Protein AF-A0A2V8A315-F1 (afdb_monomer)

Sequence (96 aa):
MRRAIAPLERRVAIEHILDVPPIRLTTVPGFDAAVFPYTTDIPFLSKWGEPLLFGPGSIHAAHTADEFVSIAELHAAADHYVTIARQLLASQPRQP

Structure (mmCIF, N/CA/C/O backbone):
data_AF-A0A2V8A315-F1
#
_entry.id   AF-A0A2V8A315-F1
#
loop_
_atom_site.group_PDB
_atom_site.id
_atom_site.type_symbol
_atom_site.label_atom_id
_atom_site.label_alt_id
_atom_site.label_comp_id
_atom_site.label_asym_id
_atom_site.label_entity_id
_atom_site.label_seq_id
_atom_site.pdbx_PDB_ins_code
_atom_site.Cartn_x
_atom_site.Cartn_y
_atom_site.Cartn_z
_atom_site.occupancy
_atom_site.B_iso_or_equiv
_atom_site.auth_seq_id
_atom_site.auth_comp_id
_atom_site.auth_asym_id
_atom_site.auth_atom_id
_atom_site.pdbx_PDB_model_num
ATOM 1 N N . MET A 1 1 ? 13.839 -10.727 -12.157 1.00 76.25 1 MET A N 1
ATOM 2 C CA . MET A 1 1 ? 14.319 -9.818 -13.221 1.00 76.25 1 MET A CA 1
ATOM 3 C C . MET A 1 1 ? 15.755 -10.107 -13.665 1.00 76.25 1 MET A C 1
ATOM 5 O O . MET A 1 1 ? 15.914 -10.563 -14.786 1.00 76.25 1 MET A O 1
ATOM 9 N N . ARG A 1 2 ? 16.789 -9.949 -12.815 1.00 82.50 2 ARG A N 1
ATOM 10 C CA . ARG A 1 2 ? 18.215 -10.114 -13.211 1.00 82.50 2 ARG A CA 1
ATOM 11 C C . ARG A 1 2 ? 18.522 -11.392 -14.001 1.00 82.50 2 ARG A C 1
ATOM 13 O O . ARG A 1 2 ? 19.085 -11.330 -15.083 1.00 82.50 2 ARG A O 1
ATOM 20 N N . ARG A 1 3 ? 18.057 -12.553 -13.524 1.00 86.62 3 ARG A N 1
ATOM 21 C CA . ARG A 1 3 ? 18.246 -13.829 -14.238 1.00 86.62 3 ARG A CA 1
ATOM 22 C C . ARG A 1 3 ? 17.627 -13.836 -15.646 1.00 86.62 3 ARG A C 1
ATOM 24 O O . ARG A 1 3 ? 18.180 -14.466 -16.535 1.00 86.62 3 ARG A O 1
ATOM 31 N N . ALA A 1 4 ? 16.497 -13.157 -15.844 1.00 87.81 4 ALA A N 1
ATOM 32 C CA . ALA A 1 4 ? 15.800 -13.129 -17.129 1.00 87.81 4 ALA A CA 1
ATOM 33 C C . ALA A 1 4 ? 16.518 -12.253 -18.169 1.00 87.81 4 ALA A C 1
ATOM 35 O O . ALA A 1 4 ? 16.469 -12.565 -19.354 1.00 87.81 4 ALA A O 1
ATOM 36 N N . ILE A 1 5 ? 17.204 -11.191 -17.733 1.00 90.25 5 ILE A N 1
ATOM 37 C CA . ILE A 1 5 ? 17.907 -10.259 -18.629 1.00 90.25 5 ILE A CA 1
ATOM 38 C C . ILE A 1 5 ? 19.384 -10.615 -18.850 1.00 90.25 5 ILE A C 1
ATOM 40 O O . ILE A 1 5 ? 19.982 -10.116 -19.797 1.00 90.25 5 ILE A O 1
ATOM 44 N N . ALA A 1 6 ? 19.954 -11.522 -18.048 1.00 91.56 6 ALA A N 1
ATOM 45 C CA . ALA A 1 6 ? 21.355 -11.945 -18.145 1.00 91.56 6 ALA A CA 1
ATOM 46 C C . ALA A 1 6 ? 21.818 -12.349 -19.568 1.00 91.56 6 ALA A C 1
ATOM 48 O O . ALA A 1 6 ? 22.934 -12.005 -19.955 1.00 91.56 6 ALA A O 1
ATOM 49 N N . PRO A 1 7 ? 21.004 -13.023 -20.414 1.00 94.44 7 PRO A N 1
ATOM 50 C CA . PRO A 1 7 ? 21.417 -13.335 -21.787 1.00 94.44 7 PRO A CA 1
ATOM 51 C C . PRO A 1 7 ? 21.655 -12.101 -22.675 1.00 94.44 7 PRO A C 1
ATOM 53 O O . PRO A 1 7 ? 22.392 -12.189 -23.660 1.00 94.44 7 PRO A O 1
ATOM 56 N N . LEU A 1 8 ? 21.029 -10.965 -22.352 1.00 93.19 8 LEU A N 1
ATOM 57 C CA . LEU A 1 8 ? 21.098 -9.728 -23.135 1.00 93.19 8 LEU A CA 1
ATOM 58 C C . LEU A 1 8 ? 22.363 -8.913 -22.839 1.00 93.19 8 LEU A C 1
ATOM 60 O O . LEU A 1 8 ? 22.811 -8.171 -23.710 1.00 93.19 8 LEU A O 1
ATOM 64 N N . GLU A 1 9 ? 22.987 -9.104 -21.674 1.00 92.38 9 GLU A N 1
ATOM 65 C CA . GLU A 1 9 ? 24.173 -8.355 -21.215 1.00 92.38 9 GLU A CA 1
ATOM 66 C C . GLU A 1 9 ? 25.376 -8.474 -22.167 1.00 92.38 9 GLU A C 1
ATOM 68 O O . GLU A 1 9 ? 26.251 -7.617 -22.192 1.00 92.38 9 GLU A O 1
ATOM 73 N N . ARG A 1 10 ? 25.419 -9.520 -23.004 1.00 94.19 10 ARG A N 1
ATOM 74 C CA . ARG A 1 10 ? 26.467 -9.695 -24.028 1.00 94.19 10 ARG A CA 1
ATOM 75 C C . ARG A 1 10 ? 26.278 -8.813 -25.264 1.00 94.19 10 ARG A C 1
ATOM 77 O O . ARG A 1 10 ? 27.178 -8.746 -26.095 1.00 94.19 10 ARG A O 1
ATOM 84 N N . ARG A 1 11 ? 25.089 -8.235 -25.447 1.00 96.44 11 ARG A N 1
ATOM 85 C CA . ARG A 1 11 ? 24.691 -7.505 -26.664 1.00 96.44 11 ARG A CA 1
ATOM 86 C C . ARG A 1 11 ? 24.409 -6.033 -26.413 1.00 96.44 11 ARG A C 1
ATOM 88 O O . ARG A 1 11 ? 24.510 -5.241 -27.343 1.00 96.44 11 ARG A O 1
ATOM 95 N N . VAL A 1 12 ? 24.031 -5.681 -25.191 1.00 95.94 12 VAL A N 1
ATOM 96 C CA . VAL A 1 12 ? 23.691 -4.315 -24.799 1.00 95.94 12 VAL A CA 1
ATOM 97 C C . VAL A 1 12 ? 24.331 -3.996 -23.455 1.00 95.94 12 VAL A C 1
ATOM 99 O O . VAL A 1 12 ? 24.468 -4.876 -22.607 1.00 95.94 12 VAL A O 1
ATOM 102 N N . ALA A 1 13 ? 24.703 -2.733 -23.254 1.00 93.06 13 ALA A N 1
ATOM 103 C CA . ALA A 1 13 ? 25.054 -2.241 -21.929 1.00 93.06 13 ALA A CA 1
ATOM 104 C C . ALA A 1 13 ? 23.766 -2.053 -21.115 1.00 93.06 13 ALA A C 1
ATOM 106 O O . ALA A 1 13 ? 22.821 -1.422 -21.589 1.00 93.06 13 ALA A O 1
ATOM 107 N N . ILE A 1 14 ? 23.727 -2.615 -19.906 1.00 91.00 14 ILE A N 1
ATOM 108 C CA . ILE A 1 14 ? 22.601 -2.484 -18.978 1.00 91.00 14 ILE A CA 1
ATOM 109 C C . ILE A 1 14 ? 23.097 -1.740 -17.744 1.00 91.00 14 ILE A C 1
ATOM 111 O O . ILE A 1 14 ? 23.979 -2.222 -17.036 1.00 91.00 14 ILE A O 1
ATOM 115 N N . GLU A 1 15 ? 22.504 -0.583 -17.472 1.00 91.62 15 GLU A N 1
ATOM 116 C CA . GLU A 1 15 ? 22.711 0.156 -16.231 1.00 91.62 15 GLU A CA 1
ATOM 117 C C . GLU A 1 15 ? 21.488 -0.024 -15.325 1.00 91.62 15 GLU A C 1
ATOM 119 O O . GLU A 1 15 ? 20.354 0.270 -15.704 1.00 91.62 15 GLU A O 1
ATOM 124 N N . HIS A 1 16 ? 21.711 -0.543 -14.119 1.00 87.38 16 HIS A N 1
ATOM 125 C CA . HIS A 1 16 ? 20.656 -0.725 -13.127 1.00 87.38 16 HIS A CA 1
ATOM 126 C C . HIS A 1 16 ? 20.544 0.517 -12.244 1.00 87.38 16 HIS A C 1
ATOM 128 O O . HIS A 1 16 ? 21.335 0.682 -11.321 1.00 87.38 16 HIS A O 1
ATOM 134 N N . ILE A 1 17 ? 19.536 1.351 -12.500 1.00 91.31 17 ILE A N 1
ATOM 135 C CA . ILE A 1 17 ? 19.329 2.599 -11.750 1.00 91.31 17 ILE A CA 1
ATOM 136 C C . ILE A 1 17 ? 18.678 2.355 -10.380 1.00 91.31 17 ILE A C 1
ATOM 138 O O . ILE A 1 17 ? 19.062 2.969 -9.390 1.00 91.31 17 ILE A O 1
ATOM 142 N N . LEU A 1 18 ? 17.701 1.446 -10.304 1.00 89.50 18 LEU A N 1
ATOM 143 C CA . LEU A 1 18 ? 16.972 1.136 -9.075 1.00 89.50 18 LEU A CA 1
ATOM 144 C C . LEU A 1 18 ? 16.585 -0.344 -9.050 1.00 89.50 18 LEU A C 1
ATOM 146 O O . LEU A 1 18 ? 16.125 -0.893 -10.051 1.00 89.50 18 LEU A O 1
ATOM 150 N N . ASP A 1 19 ? 16.759 -0.980 -7.895 1.00 89.31 19 ASP A N 1
ATOM 151 C CA . ASP A 1 19 ? 16.249 -2.319 -7.604 1.00 89.31 19 ASP A CA 1
ATOM 152 C C . ASP A 1 19 ? 15.451 -2.243 -6.302 1.00 89.31 19 ASP A C 1
ATOM 154 O O . ASP A 1 19 ? 15.994 -1.845 -5.271 1.00 89.31 19 ASP A O 1
ATOM 158 N N . VAL A 1 20 ? 14.159 -2.568 -6.364 1.00 92.75 20 VAL A N 1
ATOM 159 C CA . VAL A 1 20 ? 13.258 -2.536 -5.205 1.00 92.75 20 VAL A CA 1
ATOM 160 C C . VAL A 1 20 ? 13.140 -3.959 -4.664 1.00 92.75 20 VAL A C 1
ATOM 162 O O . VAL A 1 20 ? 12.527 -4.805 -5.324 1.00 92.75 20 VAL A O 1
ATOM 165 N N . PRO A 1 21 ? 13.734 -4.269 -3.498 1.00 91.88 21 PRO A N 1
ATOM 166 C CA . PRO A 1 21 ? 13.701 -5.624 -2.977 1.00 91.88 21 PRO A CA 1
ATOM 167 C C . PRO A 1 21 ? 12.292 -5.984 -2.480 1.00 91.88 21 PRO A C 1
ATOM 169 O O . PRO A 1 21 ? 11.560 -5.113 -2.003 1.00 91.88 21 PRO A O 1
ATOM 172 N N . PRO A 1 22 ? 11.900 -7.270 -2.547 1.00 93.62 22 PRO A N 1
ATOM 173 C CA . PRO A 1 22 ? 10.663 -7.723 -1.926 1.00 93.62 22 PRO A CA 1
ATOM 174 C C . PRO A 1 22 ? 10.743 -7.544 -0.407 1.00 93.62 22 PRO A C 1
ATOM 176 O O . PRO A 1 22 ? 11.799 -7.737 0.197 1.00 93.62 22 PRO A O 1
ATOM 179 N N . ILE A 1 23 ? 9.611 -7.231 0.218 1.00 94.38 23 ILE A N 1
ATOM 180 C CA . ILE A 1 23 ? 9.514 -7.038 1.664 1.00 94.38 23 ILE A CA 1
ATOM 181 C C . ILE A 1 23 ? 8.316 -7.796 2.232 1.00 94.38 23 ILE A C 1
ATOM 183 O O . ILE A 1 23 ? 7.265 -7.893 1.598 1.00 94.38 23 ILE A O 1
ATOM 187 N N . ARG A 1 24 ? 8.480 -8.348 3.437 1.00 94.56 24 ARG A N 1
ATOM 188 C CA . ARG A 1 24 ? 7.374 -8.877 4.238 1.00 94.56 24 ARG A CA 1
ATOM 189 C C . ARG A 1 24 ? 6.910 -7.774 5.178 1.00 94.56 24 ARG A C 1
ATOM 191 O O . ARG A 1 24 ? 7.704 -7.266 5.961 1.00 94.56 24 ARG A O 1
ATOM 198 N N . LEU A 1 25 ? 5.635 -7.426 5.071 1.00 95.56 25 LEU A N 1
ATOM 199 C CA . LEU A 1 25 ? 5.008 -6.383 5.869 1.00 95.56 25 LEU A CA 1
ATOM 200 C C . LEU A 1 25 ? 4.266 -6.978 7.063 1.00 95.56 25 LEU A C 1
ATOM 202 O O . LEU A 1 25 ? 3.895 -8.156 7.066 1.00 95.56 25 LEU A O 1
ATOM 206 N N . THR A 1 26 ? 4.049 -6.132 8.058 1.00 94.19 26 THR A N 1
ATOM 207 C CA . THR A 1 26 ? 3.314 -6.450 9.280 1.00 94.19 26 THR A CA 1
ATOM 208 C C . THR A 1 26 ? 1.834 -6.569 8.982 1.00 94.19 26 THR A C 1
ATOM 210 O O . THR A 1 26 ? 1.266 -5.755 8.256 1.00 94.19 26 THR A O 1
ATOM 213 N N . THR A 1 27 ? 1.203 -7.583 9.565 1.00 94.69 27 THR A N 1
ATOM 214 C CA . THR A 1 27 ? -0.237 -7.821 9.461 1.00 94.69 27 THR A CA 1
ATOM 215 C C . THR A 1 27 ? -0.925 -7.453 10.763 1.00 94.69 27 THR A C 1
ATOM 217 O O . THR A 1 27 ? -0.377 -7.692 11.839 1.00 94.69 27 THR A O 1
ATOM 220 N N . VAL A 1 28 ? -2.152 -6.953 10.671 1.00 95.06 28 VAL A N 1
ATOM 221 C CA . VAL A 1 28 ? -2.959 -6.568 11.831 1.00 95.06 28 VAL A CA 1
ATOM 222 C C . VAL A 1 28 ? -4.164 -7.509 11.938 1.00 95.06 28 VAL A C 1
ATOM 224 O O . VAL A 1 28 ? -4.874 -7.680 10.946 1.00 95.06 28 VAL A O 1
ATOM 227 N N . PRO A 1 29 ? -4.416 -8.147 13.099 1.00 94.62 29 PRO A N 1
ATOM 228 C CA . PRO A 1 29 ? -5.566 -9.031 13.268 1.00 94.62 29 PRO A CA 1
ATOM 229 C C . PRO A 1 29 ? -6.899 -8.340 12.948 1.00 94.62 29 PRO A C 1
ATOM 231 O O . PRO A 1 29 ? -7.161 -7.229 13.402 1.00 94.62 29 PRO A O 1
ATOM 234 N N . GLY A 1 30 ? -7.763 -9.031 12.202 1.00 95.06 30 GLY A N 1
ATOM 235 C CA . GLY A 1 30 ? -9.059 -8.500 11.767 1.00 95.06 30 GLY A CA 1
ATOM 236 C C . GLY A 1 30 ? -9.025 -7.732 10.442 1.00 95.06 30 GLY A C 1
ATOM 237 O O . GLY A 1 30 ? -10.077 -7.285 9.999 1.00 95.06 30 GLY A O 1
ATOM 238 N N . PHE A 1 31 ? -7.858 -7.618 9.800 1.00 95.94 31 PHE A N 1
ATOM 239 C CA . PHE A 1 31 ? -7.711 -7.086 8.446 1.00 95.94 31 PHE A CA 1
ATOM 240 C C . PHE A 1 31 ? -7.261 -8.179 7.478 1.00 95.94 31 PHE A C 1
ATOM 242 O O . PHE A 1 31 ? -6.416 -9.013 7.815 1.00 95.94 31 PHE A O 1
ATOM 249 N N . ASP A 1 32 ? -7.803 -8.143 6.263 1.00 94.25 32 ASP A N 1
ATOM 250 C CA . ASP A 1 32 ? -7.371 -9.031 5.189 1.00 94.25 32 ASP A CA 1
ATOM 251 C C . ASP A 1 32 ? -5.947 -8.686 4.737 1.00 94.25 32 ASP A C 1
ATOM 253 O O . ASP A 1 32 ? -5.547 -7.521 4.672 1.00 94.25 32 ASP A O 1
ATOM 257 N N . ALA A 1 33 ? -5.176 -9.719 4.400 1.00 95.69 33 ALA A N 1
ATOM 258 C CA . ALA A 1 33 ? -3.817 -9.587 3.896 1.00 95.69 33 ALA A CA 1
ATOM 259 C C . ALA A 1 33 ? -3.640 -10.407 2.618 1.00 95.69 33 ALA A C 1
ATOM 261 O O . ALA A 1 33 ? -4.164 -11.514 2.486 1.00 95.69 33 ALA A O 1
ATOM 262 N N . ALA A 1 34 ? -2.851 -9.878 1.689 1.00 94.44 34 ALA A N 1
ATOM 263 C CA . ALA A 1 34 ? -2.539 -10.524 0.423 1.00 94.44 34 ALA A CA 1
ATOM 264 C C . ALA A 1 34 ? -1.08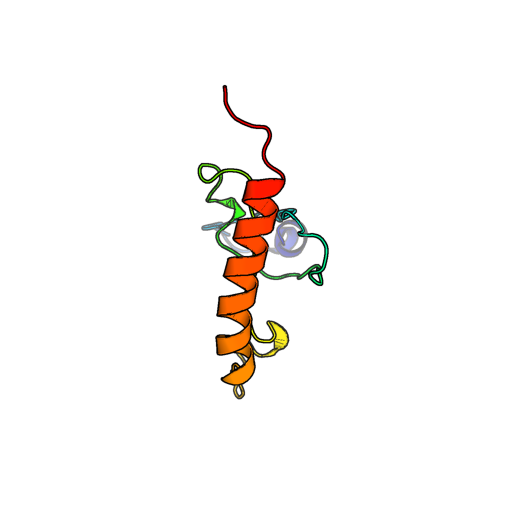3 -10.257 0.021 1.00 94.44 34 ALA A C 1
ATOM 266 O O . ALA A 1 34 ? -0.424 -9.356 0.541 1.00 94.44 34 ALA A O 1
ATOM 267 N N . VAL A 1 35 ? -0.575 -11.066 -0.909 1.00 95.38 35 VAL A N 1
ATOM 268 C CA . VAL A 1 35 ? 0.752 -10.894 -1.509 1.00 95.38 35 VAL A CA 1
ATOM 269 C C . VAL A 1 35 ? 0.572 -10.365 -2.919 1.00 95.38 35 VAL A C 1
ATOM 271 O O . VAL A 1 35 ? -0.182 -10.940 -3.702 1.00 95.38 35 VAL A O 1
ATOM 274 N N . PHE A 1 36 ? 1.310 -9.312 -3.255 1.00 93.44 36 PHE A N 1
ATOM 275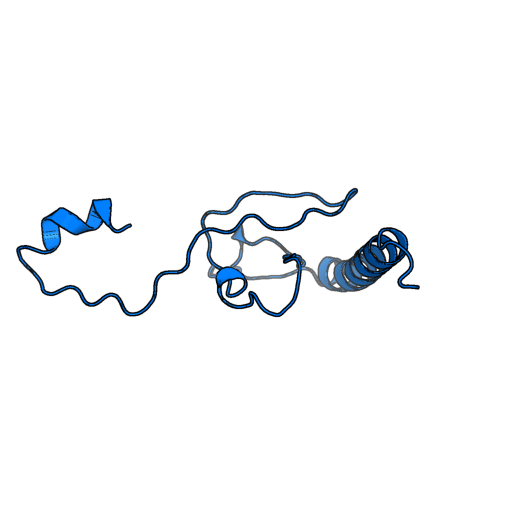 C CA . PHE A 1 36 ? 1.238 -8.690 -4.567 1.00 93.44 36 PHE A CA 1
ATOM 276 C C . PHE A 1 36 ? 2.611 -8.625 -5.240 1.00 93.44 36 PHE A C 1
ATOM 278 O O . PHE A 1 36 ? 3.600 -8.311 -4.577 1.00 93.44 36 PHE A O 1
ATOM 285 N N . PRO A 1 37 ? 2.693 -8.868 -6.560 1.00 93.81 37 PRO A N 1
ATOM 286 C CA . PRO A 1 37 ? 3.918 -8.705 -7.338 1.00 93.81 37 PRO A CA 1
ATOM 287 C C . PRO A 1 37 ? 4.117 -7.241 -7.781 1.00 93.81 37 PRO A C 1
ATOM 289 O O . PRO A 1 37 ? 4.480 -6.982 -8.927 1.00 93.81 37 PRO A O 1
ATOM 292 N N . TYR A 1 38 ? 3.856 -6.288 -6.884 1.00 93.38 38 TYR A N 1
ATOM 293 C CA . TYR A 1 38 ? 3.997 -4.846 -7.115 1.00 93.38 38 TYR A CA 1
ATOM 294 C C . TYR A 1 38 ? 5.027 -4.246 -6.155 1.00 93.38 38 TYR A C 1
ATOM 296 O O . TYR A 1 38 ? 5.484 -4.902 -5.218 1.00 93.38 38 TYR A O 1
ATOM 304 N N . THR A 1 39 ? 5.403 -2.993 -6.394 1.00 93.50 39 THR A N 1
ATOM 305 C CA . THR A 1 39 ? 6.416 -2.286 -5.604 1.00 93.50 39 THR A CA 1
ATOM 306 C C . THR A 1 39 ? 5.802 -1.213 -4.714 1.00 93.50 39 THR A C 1
ATOM 308 O O . THR A 1 39 ? 4.773 -0.629 -5.036 1.00 93.50 39 THR A O 1
ATOM 311 N N . THR A 1 40 ? 6.493 -0.913 -3.622 1.00 94.81 40 THR A N 1
ATOM 312 C CA . THR A 1 40 ? 6.248 0.210 -2.709 1.00 94.81 40 THR A CA 1
ATOM 313 C C . THR A 1 40 ? 7.610 0.802 -2.328 1.00 94.81 40 THR A C 1
ATOM 315 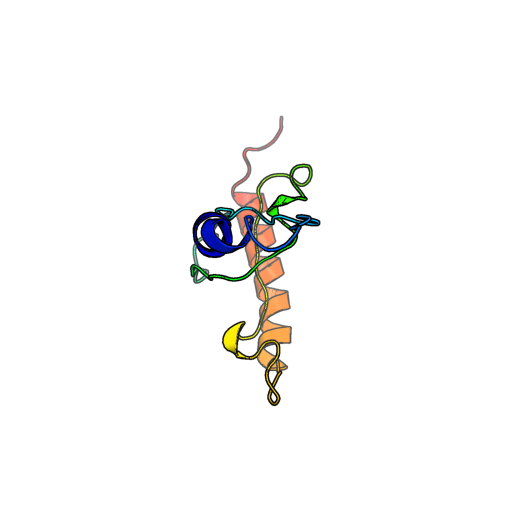O O . THR A 1 40 ? 8.643 0.167 -2.551 1.00 94.81 40 THR A O 1
ATOM 318 N N . ASP A 1 41 ? 7.633 2.018 -1.794 1.00 95.31 41 ASP A N 1
ATOM 319 C CA . ASP A 1 41 ? 8.825 2.693 -1.273 1.00 95.31 41 ASP A CA 1
ATOM 320 C C . ASP A 1 41 ? 9.296 2.138 0.083 1.00 95.31 41 ASP A C 1
ATOM 322 O O . ASP A 1 41 ? 10.466 2.299 0.437 1.00 95.31 41 ASP A O 1
ATOM 326 N N . ILE A 1 42 ? 8.424 1.425 0.806 1.00 96.00 42 ILE A N 1
ATOM 327 C CA . ILE A 1 42 ? 8.677 0.867 2.143 1.00 96.00 42 ILE A CA 1
ATOM 328 C C . ILE A 1 42 ? 10.034 0.149 2.295 1.00 96.00 42 ILE A C 1
ATOM 330 O O . ILE A 1 42 ? 10.676 0.362 3.327 1.00 96.00 42 ILE A O 1
ATOM 334 N N . PRO A 1 43 ? 10.546 -0.654 1.333 1.00 94.88 43 PRO A N 1
ATOM 335 C CA . PRO A 1 43 ? 11.852 -1.297 1.474 1.00 94.88 43 PRO A CA 1
ATOM 336 C C . PRO A 1 43 ? 13.019 -0.322 1.689 1.00 94.88 43 PRO A C 1
ATOM 338 O O . PRO A 1 43 ? 14.065 -0.725 2.199 1.00 94.88 43 PRO A O 1
ATOM 341 N N . PHE A 1 44 ? 12.849 0.954 1.336 1.00 94.19 44 PHE A N 1
ATOM 342 C CA . PHE A 1 44 ? 13.840 2.009 1.543 1.00 94.19 44 PHE A CA 1
ATOM 343 C C . PHE A 1 44 ? 13.579 2.861 2.798 1.00 94.19 44 PHE A C 1
ATOM 345 O O . PHE A 1 44 ? 14.434 3.660 3.180 1.00 94.19 44 PHE A O 1
ATOM 352 N N . LEU A 1 45 ? 12.446 2.676 3.486 1.00 94.19 45 LEU A N 1
ATOM 353 C CA . LEU A 1 45 ? 12.035 3.436 4.677 1.00 94.19 45 LEU A CA 1
ATOM 354 C C . LEU A 1 45 ? 12.404 2.731 5.997 1.00 94.19 45 LEU A C 1
ATOM 356 O O . LEU A 1 45 ? 11.683 2.804 6.990 1.00 94.19 45 LEU A O 1
ATOM 360 N N . SER A 1 46 ? 13.566 2.074 6.050 1.00 86.81 46 SER A N 1
ATOM 361 C CA . SER A 1 46 ? 13.986 1.211 7.173 1.00 86.81 46 SER A CA 1
ATOM 362 C C . SER A 1 46 ? 14.151 1.911 8.531 1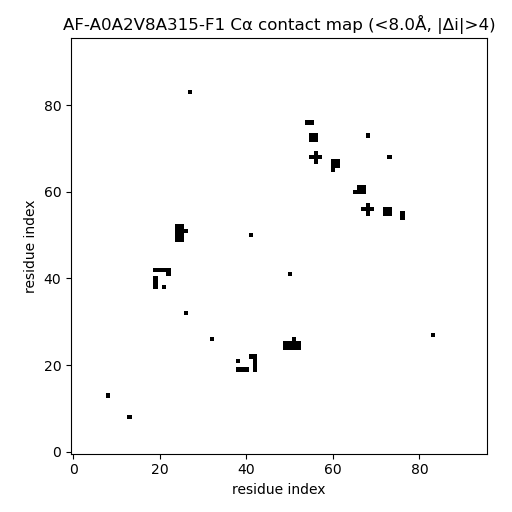.00 86.81 46 SER A C 1
ATOM 364 O O . SER A 1 46 ? 14.284 1.250 9.558 1.00 86.81 46 SER A O 1
ATOM 366 N N . LYS A 1 47 ? 14.139 3.248 8.564 1.00 93.06 47 LYS A N 1
ATOM 367 C CA . LYS A 1 47 ? 14.259 4.042 9.798 1.00 93.06 47 LYS A CA 1
ATOM 368 C C . LYS A 1 47 ? 12.917 4.321 10.487 1.00 93.06 47 LYS A C 1
ATOM 370 O O . LYS A 1 47 ? 12.916 4.978 11.521 1.00 93.06 47 LYS A O 1
ATOM 375 N N . TRP A 1 48 ? 11.793 3.886 9.914 1.00 89.06 48 TRP A N 1
ATOM 376 C CA . TRP A 1 48 ? 10.442 4.227 10.392 1.00 89.06 48 TRP A CA 1
ATOM 377 C C . TRP A 1 48 ? 9.804 3.130 11.260 1.00 89.06 48 TRP A C 1
ATOM 379 O O . TRP A 1 48 ? 8.617 3.185 11.564 1.00 89.06 48 TRP A O 1
ATOM 389 N N . GLY A 1 49 ? 10.604 2.158 11.705 1.00 89.50 49 GLY A N 1
ATOM 390 C CA . GLY A 1 49 ? 10.156 1.068 12.565 1.00 89.50 49 GLY A CA 1
ATOM 391 C C . GLY A 1 49 ? 9.657 -0.138 11.775 1.00 89.50 49 GLY A C 1
ATOM 392 O O . GLY A 1 49 ? 10.211 -0.485 10.733 1.00 89.50 49 GLY A O 1
ATOM 393 N N . GLU A 1 50 ? 8.647 -0.811 12.317 1.00 91.75 50 GLU A N 1
ATOM 394 C CA . GLU A 1 50 ? 8.074 -2.022 11.736 1.00 91.75 50 GLU A CA 1
ATOM 395 C C . GLU A 1 50 ? 7.043 -1.661 10.640 1.00 91.75 50 GLU A C 1
ATOM 397 O O . GLU A 1 50 ? 6.092 -0.924 10.908 1.00 91.75 50 GLU A O 1
ATOM 402 N N . PRO A 1 51 ? 7.233 -2.115 9.386 1.00 93.31 51 PRO A N 1
ATOM 403 C CA . PRO A 1 51 ? 6.490 -1.593 8.245 1.00 93.31 51 PRO A CA 1
ATOM 404 C C . PRO A 1 51 ? 5.094 -2.205 8.104 1.00 93.31 51 PRO A C 1
ATOM 406 O O . PRO A 1 51 ? 4.918 -3.418 8.227 1.00 93.31 51 PRO A O 1
ATOM 409 N N . LEU A 1 52 ? 4.122 -1.375 7.731 1.00 94.25 52 LEU A N 1
ATOM 410 C CA . LEU A 1 52 ? 2.749 -1.759 7.402 1.00 94.25 52 LEU A CA 1
ATOM 411 C C . LEU A 1 52 ? 2.317 -1.027 6.126 1.00 94.25 52 LEU A C 1
ATOM 413 O O . LEU A 1 52 ? 2.672 0.133 5.931 1.00 94.25 52 LEU A O 1
ATOM 417 N N . LEU A 1 53 ? 1.541 -1.694 5.270 1.00 95.88 53 LEU A N 1
ATOM 418 C CA . LEU A 1 53 ? 0.916 -1.085 4.094 1.00 95.88 53 LEU A CA 1
ATOM 419 C C . LEU A 1 53 ? -0.583 -1.352 4.133 1.00 95.88 53 LEU A C 1
ATOM 421 O O . LEU A 1 53 ? -1.008 -2.499 4.242 1.00 95.88 53 LEU A O 1
ATOM 425 N N . PHE A 1 54 ? -1.369 -0.286 4.041 1.00 96.56 54 PHE A N 1
ATOM 426 C CA . PHE A 1 54 ? -2.823 -0.338 4.060 1.00 96.56 54 PHE A CA 1
ATOM 427 C C . PHE A 1 54 ? -3.387 0.850 3.280 1.00 96.56 54 PHE A C 1
ATOM 429 O O . PHE A 1 54 ? -2.843 1.953 3.368 1.00 96.56 54 PHE A O 1
ATOM 436 N N . GLY A 1 55 ? -4.483 0.630 2.557 1.00 96.19 55 GLY A N 1
ATOM 437 C CA . GLY A 1 55 ? -5.218 1.670 1.848 1.00 96.19 55 GLY A CA 1
ATOM 438 C C . GLY A 1 55 ? -6.549 1.150 1.286 1.00 96.19 55 GLY A C 1
ATOM 439 O O . GLY A 1 55 ? -6.713 -0.064 1.157 1.00 96.19 55 GLY A O 1
ATOM 440 N N . PRO A 1 56 ? -7.508 2.045 0.989 1.00 97.31 56 PRO A N 1
ATOM 441 C CA . PRO A 1 56 ? -8.787 1.695 0.372 1.00 97.31 56 PRO A CA 1
ATOM 442 C C . PRO A 1 56 ? -8.666 1.382 -1.122 1.00 97.31 56 PRO A C 1
ATOM 444 O O . PRO A 1 56 ? -7.714 1.792 -1.786 1.00 97.31 56 PRO A O 1
ATOM 447 N N . GLY A 1 57 ? -9.703 0.737 -1.657 1.00 96.06 57 GLY A N 1
ATOM 448 C CA . GLY A 1 57 ? -9.799 0.374 -3.065 1.00 96.06 57 GLY A CA 1
ATOM 449 C C . GLY A 1 57 ? -9.023 -0.895 -3.409 1.00 96.06 57 GLY A C 1
ATOM 450 O O . GLY A 1 57 ? -8.501 -1.602 -2.546 1.00 96.06 57 GLY A O 1
ATOM 451 N N . SER A 1 58 ? -8.961 -1.201 -4.705 1.00 95.12 58 SER A N 1
ATOM 452 C CA . SER A 1 58 ? -8.271 -2.386 -5.210 1.00 95.12 58 SER A CA 1
ATOM 453 C C . SER A 1 58 ? -7.033 -2.001 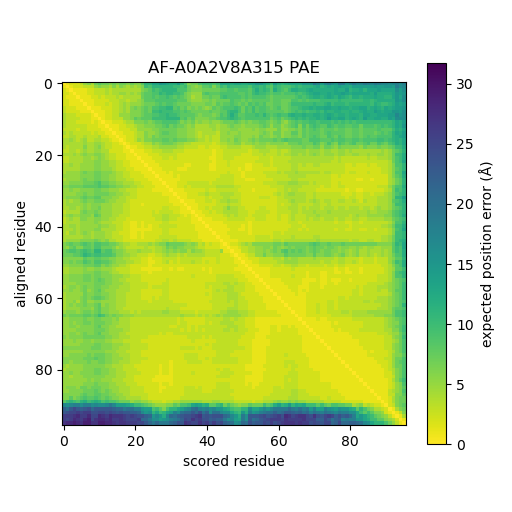-6.001 1.00 95.12 58 SER A C 1
ATOM 455 O O . SER A 1 58 ? -7.108 -1.246 -6.968 1.00 95.12 58 SER A O 1
ATOM 457 N N . ILE A 1 59 ? -5.903 -2.622 -5.667 1.00 95.44 59 ILE A N 1
ATOM 458 C CA . ILE A 1 59 ? -4.664 -2.475 -6.437 1.00 95.44 59 ILE A CA 1
ATOM 459 C C . ILE A 1 59 ? -4.814 -2.942 -7.896 1.00 95.44 59 ILE A C 1
ATOM 461 O O . ILE A 1 59 ? -4.044 -2.531 -8.755 1.00 95.44 59 ILE A O 1
ATOM 465 N N . HIS A 1 60 ? -5.822 -3.765 -8.202 1.00 95.38 60 HIS A N 1
ATOM 466 C CA . HIS A 1 60 ? -6.106 -4.214 -9.566 1.00 95.38 60 HIS A CA 1
ATOM 467 C C . HIS A 1 60 ? -6.680 -3.117 -10.471 1.00 95.38 60 HIS A C 1
ATOM 469 O O . HIS A 1 60 ? -6.621 -3.266 -11.688 1.00 95.38 60 HIS A O 1
ATOM 475 N N . ALA A 1 61 ? -7.222 -2.036 -9.899 1.00 97.06 61 ALA A N 1
ATOM 476 C CA . ALA A 1 61 ? -7.707 -0.887 -10.661 1.00 97.06 61 ALA A CA 1
ATOM 477 C C . ALA A 1 61 ? -6.597 0.136 -10.965 1.00 97.06 61 ALA A C 1
ATOM 479 O O . ALA A 1 61 ? -6.759 0.962 -11.864 1.00 97.06 61 ALA A O 1
ATOM 480 N N . ALA A 1 62 ? -5.472 0.083 -10.242 1.00 96.25 62 ALA A N 1
ATOM 481 C CA . ALA A 1 62 ? -4.367 1.019 -10.419 1.00 96.25 62 ALA A CA 1
ATOM 482 C C . ALA A 1 62 ? -3.781 0.932 -11.838 1.00 96.25 62 ALA A C 1
ATOM 484 O O . ALA A 1 62 ? -3.552 -0.166 -12.354 1.00 96.25 62 ALA A O 1
ATOM 485 N N . HIS A 1 63 ? -3.506 2.086 -12.453 1.00 96.19 63 HIS A N 1
ATOM 486 C CA . HIS A 1 63 ? -2.991 2.204 -13.824 1.00 96.19 63 HIS A CA 1
ATOM 487 C C . HIS A 1 63 ? -3.910 1.626 -14.916 1.00 96.19 63 HIS A C 1
ATOM 489 O O . HIS A 1 63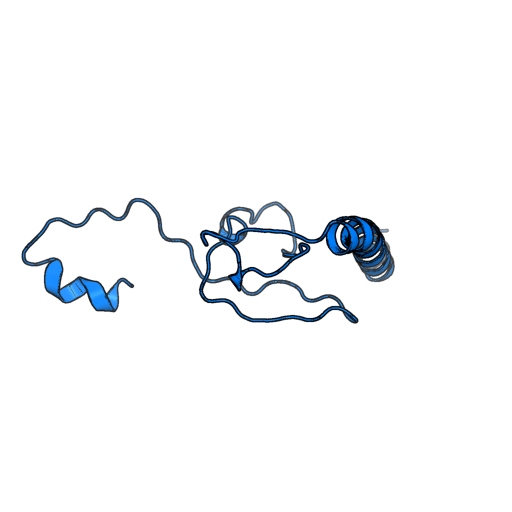 ? -3.444 1.310 -16.016 1.00 96.19 63 HIS A O 1
ATOM 495 N N . THR A 1 64 ? -5.208 1.490 -14.644 1.00 97.62 64 THR A N 1
ATOM 496 C CA . THR A 1 64 ? -6.208 1.125 -15.659 1.00 97.62 64 THR A CA 1
ATOM 497 C C . THR A 1 64 ? -6.946 2.368 -16.164 1.00 97.62 64 THR A C 1
ATOM 499 O O . THR A 1 64 ? -6.883 3.432 -15.555 1.00 97.62 64 THR A O 1
ATOM 502 N N . ALA A 1 65 ? -7.655 2.254 -17.293 1.00 98.19 65 ALA A N 1
ATOM 503 C CA . ALA A 1 65 ? -8.512 3.342 -17.782 1.00 98.19 65 ALA A CA 1
ATOM 504 C C . ALA A 1 65 ? -9.684 3.640 -16.827 1.00 98.19 65 ALA A C 1
ATOM 506 O O . ALA A 1 65 ? -10.202 4.753 -16.817 1.00 98.19 65 ALA A O 1
ATOM 507 N N . ASP A 1 66 ? -10.048 2.649 -16.015 1.00 97.75 66 ASP A N 1
ATOM 508 C CA . ASP A 1 66 ? -11.121 2.697 -15.033 1.00 97.75 66 ASP A CA 1
ATOM 509 C C . ASP A 1 66 ? -10.542 2.810 -13.613 1.00 97.75 66 ASP A C 1
ATOM 511 O O . ASP A 1 66 ? -11.052 2.192 -12.687 1.00 97.75 66 ASP A O 1
ATOM 515 N N . GLU A 1 67 ? -9.438 3.538 -13.410 1.00 98.31 67 GLU A N 1
ATOM 516 C CA . GLU A 1 67 ? -8.881 3.742 -12.068 1.00 98.31 67 GLU A CA 1
ATOM 517 C C . GLU A 1 67 ? -9.868 4.524 -11.185 1.00 98.31 67 GLU A C 1
ATOM 519 O O . GLU A 1 67 ? -10.262 5.649 -11.500 1.00 98.31 67 GLU A O 1
ATOM 524 N N . PHE A 1 68 ? -10.275 3.926 -10.061 1.00 98.06 68 PHE A N 1
ATOM 525 C CA . PHE A 1 68 ? -11.191 4.546 -9.107 1.00 98.06 68 PHE A CA 1
ATOM 526 C C . PHE A 1 68 ? -10.958 4.049 -7.678 1.00 98.06 68 PHE A C 1
ATOM 528 O O . PHE A 1 68 ? -10.339 3.015 -7.432 1.00 98.06 68 PHE A O 1
ATOM 535 N N . VAL A 1 69 ? -11.543 4.776 -6.729 1.00 98.06 69 VAL A N 1
ATOM 536 C CA . VAL A 1 69 ? -11.753 4.334 -5.349 1.00 98.06 69 VAL A CA 1
ATOM 537 C C . VAL A 1 69 ? -13.159 4.749 -4.919 1.00 98.06 69 VAL A C 1
ATOM 539 O O . VAL A 1 69 ? -13.628 5.833 -5.276 1.00 98.06 69 VAL A O 1
ATOM 542 N N . SER A 1 70 ? -13.869 3.893 -4.183 1.00 98.25 70 SER A N 1
ATOM 543 C CA . SER A 1 70 ? -15.206 4.235 -3.691 1.00 98.25 70 SER A CA 1
ATOM 544 C C . SER A 1 70 ? -15.140 5.310 -2.605 1.00 98.25 70 SER A C 1
ATOM 546 O O . SER A 1 70 ? -14.342 5.221 -1.674 1.00 98.25 70 SER A O 1
ATOM 548 N N . ILE A 1 71 ? -16.051 6.288 -2.652 1.00 98.25 71 ILE A N 1
ATOM 549 C CA . ILE A 1 71 ? -16.198 7.290 -1.581 1.00 98.25 71 ILE A CA 1
ATOM 550 C C . ILE A 1 71 ? -16.518 6.612 -0.241 1.00 98.25 71 ILE A C 1
ATOM 552 O O . ILE A 1 71 ? -16.013 7.021 0.803 1.00 98.25 71 ILE A O 1
ATOM 556 N N . ALA A 1 72 ? -17.324 5.547 -0.258 1.00 98.44 72 ALA A N 1
ATOM 557 C CA . ALA A 1 72 ? -17.636 4.797 0.953 1.00 98.44 72 ALA A CA 1
ATOM 558 C C . ALA A 1 72 ? -16.394 4.082 1.515 1.00 98.44 72 ALA A C 1
ATOM 560 O O . ALA A 1 72 ? -16.195 4.080 2.727 1.00 98.44 72 ALA A O 1
ATOM 561 N N . GLU A 1 73 ? -15.534 3.532 0.651 1.00 98.12 73 GLU A N 1
ATOM 562 C CA . GLU A 1 73 ? -14.271 2.911 1.075 1.00 98.12 73 GLU A CA 1
ATOM 563 C C . GLU A 1 73 ? -13.279 3.945 1.613 1.00 98.12 73 GLU A C 1
ATOM 565 O O . GLU A 1 73 ? -12.597 3.665 2.594 1.00 98.12 73 GLU A O 1
ATOM 570 N N . LEU A 1 74 ? -13.224 5.148 1.028 1.00 98.00 74 LEU A N 1
ATOM 571 C CA . LEU A 1 74 ? -12.411 6.249 1.553 1.00 98.00 74 LEU A CA 1
ATOM 572 C C . LEU A 1 74 ? -12.835 6.634 2.976 1.00 98.00 74 LEU A C 1
ATOM 574 O O . LEU A 1 74 ? -11.981 6.772 3.851 1.00 98.00 74 LEU A O 1
ATOM 578 N N . HIS A 1 75 ? -14.141 6.774 3.226 1.00 98.25 75 HIS A N 1
ATOM 579 C CA . HIS A 1 75 ? -14.641 7.049 4.574 1.00 98.25 75 HIS A CA 1
ATOM 580 C C . HIS A 1 75 ? -14.343 5.894 5.536 1.00 98.25 75 HIS A C 1
ATOM 582 O O . HIS A 1 75 ? -13.804 6.131 6.614 1.00 98.25 75 HIS A O 1
ATOM 588 N N . ALA A 1 76 ? -14.607 4.648 5.131 1.00 98.19 76 ALA A N 1
ATOM 589 C CA . ALA A 1 76 ? -14.308 3.479 5.956 1.00 98.19 76 ALA A CA 1
ATOM 590 C C . ALA A 1 76 ? -12.806 3.363 6.272 1.00 98.19 76 ALA A C 1
ATOM 592 O O . ALA A 1 76 ? -12.431 3.001 7.385 1.00 98.19 76 ALA A O 1
ATOM 593 N N . ALA A 1 77 ? -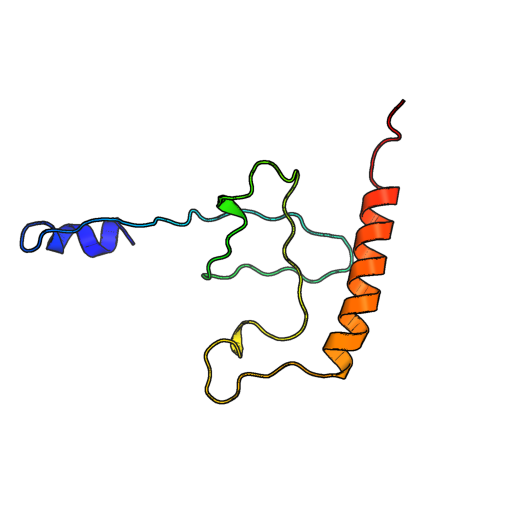11.926 3.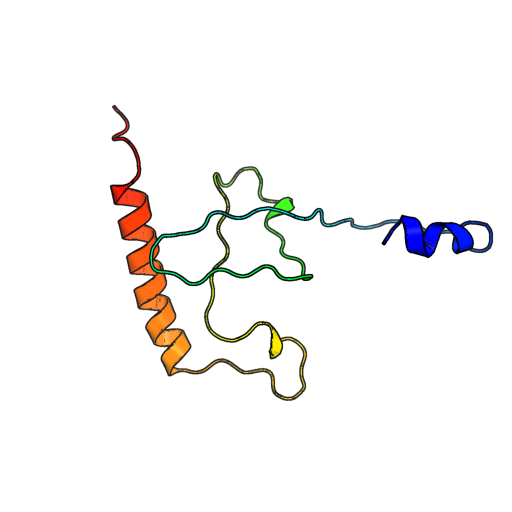718 5.331 1.00 97.88 77 ALA A N 1
ATOM 594 C CA . ALA A 1 77 ? -10.485 3.702 5.554 1.00 97.88 77 ALA A CA 1
ATOM 595 C C . ALA A 1 77 ? -10.045 4.643 6.679 1.00 97.88 77 ALA A C 1
ATOM 597 O O . ALA A 1 77 ?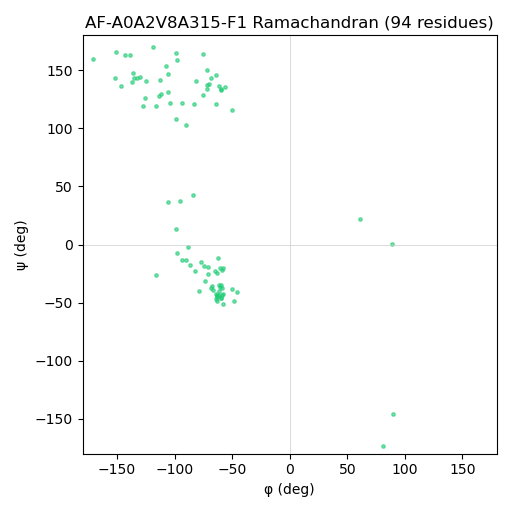 -9.137 4.283 7.426 1.00 97.88 77 ALA A O 1
ATOM 598 N N . ALA A 1 78 ? -10.692 5.800 6.854 1.00 97.94 78 ALA A N 1
ATOM 599 C CA . ALA A 1 78 ? -10.400 6.679 7.985 1.00 97.94 78 ALA A CA 1
ATOM 600 C C . ALA A 1 78 ? -10.649 5.964 9.328 1.00 97.94 78 ALA A C 1
ATOM 602 O O . ALA A 1 78 ? -9.780 5.967 10.204 1.00 97.94 78 ALA A O 1
ATOM 603 N N . ASP A 1 79 ? -11.780 5.265 9.456 1.00 98.31 79 ASP A N 1
ATOM 604 C CA . ASP A 1 79 ? -12.112 4.473 10.647 1.00 98.31 79 ASP A CA 1
ATOM 605 C C . ASP A 1 79 ? -11.180 3.260 10.823 1.00 98.31 79 ASP A C 1
ATOM 607 O O . ASP A 1 79 ? -10.784 2.910 11.944 1.00 98.31 79 ASP A O 1
ATOM 611 N N . HIS A 1 80 ? -10.765 2.638 9.718 1.00 98.06 80 HIS A N 1
ATOM 612 C CA . HIS A 1 80 ? -9.787 1.553 9.722 1.00 98.06 80 HIS A CA 1
ATOM 613 C C . HIS A 1 80 ? -8.417 2.014 10.227 1.00 98.06 80 HIS A C 1
ATOM 615 O O . HIS A 1 80 ? -7.847 1.348 11.091 1.00 98.06 80 HIS A O 1
ATOM 621 N N . TYR A 1 81 ? -7.911 3.168 9.778 1.00 97.81 81 TYR A N 1
ATOM 622 C CA . TYR A 1 81 ? -6.661 3.731 10.299 1.00 97.81 81 TYR A CA 1
ATOM 623 C C . TYR A 1 81 ? -6.737 3.968 11.812 1.00 97.81 81 TYR A C 1
ATOM 625 O O . TYR A 1 81 ? -5.801 3.616 12.534 1.00 97.81 81 TYR A O 1
ATOM 633 N N . VAL A 1 82 ? -7.858 4.499 12.315 1.00 97.94 82 VAL A N 1
ATOM 634 C CA . VAL A 1 82 ? -8.075 4.680 13.763 1.00 97.94 82 VAL A CA 1
ATOM 635 C C . VAL A 1 82 ? -8.051 3.337 14.496 1.00 97.94 82 VAL A C 1
ATOM 637 O O . VAL A 1 82 ? -7.441 3.219 15.562 1.00 97.94 82 VAL A O 1
ATOM 640 N N . THR A 1 83 ? -8.695 2.318 13.931 1.00 97.94 83 THR A N 1
ATOM 641 C CA . THR A 1 83 ? -8.732 0.965 14.502 1.00 97.94 83 THR A CA 1
ATOM 642 C C . THR A 1 83 ? -7.337 0.348 14.569 1.00 97.94 83 THR A C 1
ATOM 644 O O . THR A 1 83 ? -6.929 -0.106 15.640 1.00 97.94 83 THR A O 1
ATOM 647 N N . ILE A 1 84 ? -6.581 0.406 13.470 1.00 97.12 84 ILE A N 1
ATOM 648 C CA . ILE A 1 84 ? -5.201 -0.087 13.389 1.00 97.12 84 ILE A CA 1
ATOM 649 C C . ILE A 1 84 ? -4.330 0.617 14.433 1.00 97.12 84 ILE A C 1
ATOM 651 O O . ILE A 1 84 ? -3.679 -0.044 15.241 1.00 97.12 84 ILE A O 1
ATOM 655 N N . ALA A 1 85 ? -4.365 1.951 14.483 1.00 95.88 85 ALA A N 1
ATOM 656 C CA . ALA A 1 85 ? -3.565 2.722 15.433 1.00 95.88 85 ALA A CA 1
ATOM 657 C C . ALA A 1 85 ? -3.872 2.341 16.892 1.00 95.88 85 ALA A C 1
ATOM 659 O O . ALA A 1 85 ? -2.954 2.137 17.688 1.00 95.88 85 ALA A O 1
ATOM 660 N N . ARG A 1 86 ? -5.155 2.186 17.249 1.00 96.62 86 ARG A N 1
ATOM 661 C CA . ARG A 1 86 ? -5.569 1.760 18.598 1.00 96.62 86 ARG A CA 1
ATOM 662 C C . ARG A 1 86 ? -5.077 0.357 18.943 1.00 96.62 86 ARG A C 1
ATOM 664 O O . ARG A 1 86 ? -4.596 0.149 20.055 1.00 96.62 86 ARG A O 1
ATOM 671 N N . GLN A 1 87 ? -5.183 -0.591 18.014 1.00 95.81 87 GLN A N 1
ATOM 672 C CA . GLN A 1 87 ? -4.706 -1.959 18.229 1.00 95.81 87 GLN A CA 1
ATOM 673 C C . GLN A 1 87 ? -3.186 -2.005 18.418 1.00 95.81 87 GLN A C 1
ATOM 675 O O . GLN A 1 87 ? -2.709 -2.683 19.329 1.00 95.81 87 GLN A O 1
ATOM 680 N N . LEU A 1 88 ? -2.430 -1.247 17.619 1.00 93.62 88 LEU A N 1
ATOM 681 C CA . LEU A 1 88 ? -0.974 -1.156 17.748 1.00 93.62 88 LEU A CA 1
ATOM 682 C C . LEU A 1 88 ? -0.562 -0.542 19.093 1.00 93.62 88 LEU A C 1
ATOM 684 O O . LEU A 1 88 ? 0.299 -1.097 19.772 1.00 93.62 88 LEU A O 1
ATOM 688 N N . LEU A 1 89 ? -1.222 0.537 19.526 1.00 94.19 89 LEU A N 1
ATOM 689 C CA . LEU A 1 89 ? -0.978 1.151 20.838 1.00 94.19 89 LEU A CA 1
ATOM 690 C C . LEU A 1 89 ? -1.280 0.195 21.999 1.00 94.19 89 LEU A C 1
ATOM 692 O O . LEU A 1 89 ? -0.529 0.154 22.969 1.00 94.19 89 LEU A O 1
ATOM 696 N N . ALA A 1 90 ? -2.356 -0.588 21.905 1.00 93.25 90 ALA A N 1
ATOM 697 C CA . ALA A 1 90 ? -2.711 -1.572 22.928 1.00 93.25 90 ALA A CA 1
ATOM 698 C C . ALA A 1 90 ? -1.760 -2.782 22.959 1.00 93.25 90 ALA A C 1
ATOM 700 O O . ALA A 1 90 ? -1.637 -3.439 23.992 1.00 93.25 90 ALA A O 1
ATOM 701 N N . SER A 1 91 ? -1.106 -3.077 21.833 1.00 85.25 91 SER A N 1
ATOM 702 C CA . SER A 1 91 ? -0.197 -4.218 21.676 1.00 85.25 91 SER A CA 1
ATOM 703 C C . SER A 1 91 ? 1.254 -3.887 22.032 1.00 85.25 91 SER A C 1
ATOM 705 O O . SER A 1 91 ? 2.063 -4.800 22.194 1.00 85.25 91 SER A O 1
ATOM 707 N N . GLN A 1 92 ? 1.608 -2.605 22.170 1.00 74.31 92 GLN A N 1
ATOM 708 C CA . GLN A 1 92 ? 2.943 -2.223 22.616 1.00 74.31 92 GLN A CA 1
ATOM 709 C C . GLN A 1 92 ? 3.135 -2.538 24.110 1.00 74.31 92 GLN A C 1
ATOM 711 O O . GLN A 1 92 ? 2.284 -2.189 24.934 1.00 74.31 92 GLN A O 1
ATOM 716 N N . PRO A 1 93 ? 4.267 -3.150 24.507 1.00 60.84 93 PRO A N 1
ATOM 717 C CA . PRO A 1 93 ? 4.635 -3.194 25.914 1.00 60.84 93 PRO A CA 1
ATOM 718 C C . PRO A 1 93 ? 4.788 -1.756 26.423 1.00 60.84 93 PRO A C 1
ATOM 720 O O . PRO A 1 93 ? 5.413 -0.931 25.758 1.00 60.84 93 PRO A O 1
ATOM 723 N N . ARG A 1 94 ? 4.217 -1.450 27.598 1.00 52.84 94 ARG A N 1
ATOM 724 C CA . ARG A 1 94 ? 4.410 -0.149 28.259 1.00 52.84 94 ARG A CA 1
ATOM 725 C C . ARG A 1 94 ? 5.911 0.141 28.323 1.00 52.84 94 ARG A C 1
ATOM 727 O O . ARG A 1 94 ? 6.639 -0.606 28.976 1.00 52.84 94 ARG A O 1
ATOM 734 N N . GLN A 1 95 ? 6.361 1.198 27.645 1.00 50.78 95 GLN A N 1
ATOM 735 C CA . GLN A 1 95 ? 7.690 1.743 27.901 1.00 50.78 95 GLN A CA 1
ATOM 736 C C . GLN A 1 95 ? 7.742 2.180 29.377 1.00 50.78 95 GLN A C 1
ATOM 738 O O . GLN A 1 95 ? 6.765 2.775 29.843 1.00 50.78 95 GLN A O 1
ATOM 743 N N . PRO A 1 96 ? 8.803 1.815 30.121 1.00 45.72 96 PRO A N 1
ATOM 744 C CA . PRO A 1 96 ? 8.988 2.250 31.501 1.00 45.72 96 PRO A CA 1
ATOM 745 C C . PRO A 1 96 ? 9.138 3.770 31.611 1.00 45.72 96 PRO A C 1
ATOM 747 O O . PRO A 1 96 ? 9.649 4.390 30.649 1.00 45.72 96 PRO A O 1
#

Mean predicted aligned error: 5.03 Å

Foldseek 3Di:
DCVVCVVVVVPDPDDDPDDADDDDADDDPPDDDDDDPDGDCVSVVVVPPGHDDDDFDDPVLPPPPNNDGDPVRRVVVVVVVVVRVVRVVVPDDDDD

Radius of gyration: 18.66 Å; Cα contacts (8 Å, |Δi|>4): 39; chains: 1; bounding box: 44×21×58 Å

pLDDT: mean 92.32, std 9.36, range [45.72, 98.44]

Secondary structure (DSSP, 8-state):
-HHHHGGGTTTS-----------PPP--TTS-----S---SGGG-TTSSS-----SS-GGGTTSTT----HHHHHHHHHHHHHHHHHHHHHSPPP-

Solvent-accessible surface area (backbone atoms only — not comparable to full-atom values): 6752 Å² total; per-residue (Å²): 110,69,82,77,50,54,82,49,58,86,80,43,91,82,82,85,88,78,82,84,67,89,76,88,66,61,83,58,93,96,58,92,82,85,88,71,102,72,88,74,70,65,75,77,48,71,88,75,64,86,55,70,84,87,76,64,59,54,80,86,30,61,96,46,99,73,54,67,68,52,70,68,40,53,56,50,39,56,57,48,53,54,50,52,53,51,53,53,62,71,68,50,78,81,78,130